Protein AF-A0A814Y9F1-F1 (afdb_monomer)

Secondary structure (DSSP, 8-state):
-----------EEEEE-TTS-EEEEEHHHHHTSHHHHHHHHHTTT-TTTB-TTSPEEPPTT--HHHHHHHHHHTT-SSTTHHHHSS-TTS-HHHHHHHHHHTT---SSPPPHHHHHHHHH-EE---TTS--EE----HHHHHHHHHHHHHHHHTT---SS-----

S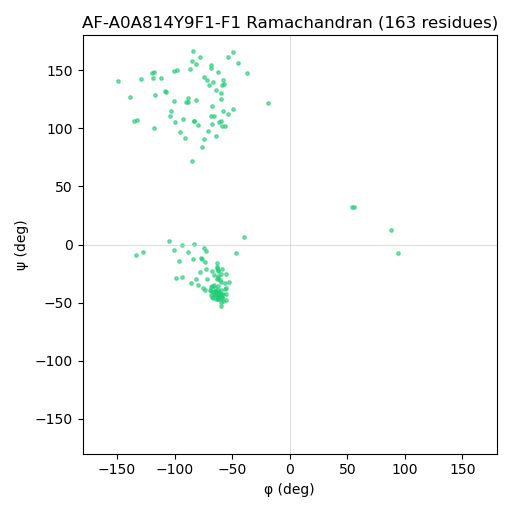tructure (mmCIF, N/CA/C/O backbone):
data_AF-A0A814Y9F1-F1
#
_entry.id   AF-A0A814Y9F1-F1
#
loop_
_atom_site.group_PDB
_atom_site.id
_atom_site.type_symbol
_atom_site.label_atom_id
_atom_site.label_alt_id
_atom_site.label_comp_id
_atom_site.label_asym_id
_atom_site.label_entity_id
_atom_site.label_seq_id
_atom_site.pdbx_PDB_ins_code
_atom_site.Cartn_x
_atom_site.Cartn_y
_atom_site.Cartn_z
_atom_site.occupancy
_atom_site.B_iso_or_equiv
_atom_site.auth_seq_id
_atom_site.auth_comp_id
_atom_site.auth_asym_id
_atom_site.auth_atom_id
_atom_site.pdbx_PDB_model_num
ATOM 1 N N . MET A 1 1 ? 20.862 6.139 44.640 1.00 36.53 1 MET A N 1
ATOM 2 C CA . MET A 1 1 ? 20.671 6.697 43.289 1.00 36.53 1 MET A CA 1
ATOM 3 C C . MET A 1 1 ? 20.398 5.513 42.387 1.00 36.53 1 MET A C 1
ATOM 5 O O . MET A 1 1 ? 21.329 4.786 42.085 1.00 36.53 1 MET A O 1
ATOM 9 N N . ASN A 1 2 ? 19.122 5.238 42.120 1.00 36.88 2 ASN A N 1
ATOM 10 C CA . ASN A 1 2 ? 18.714 4.242 41.136 1.00 36.88 2 ASN A CA 1
ATOM 11 C C . ASN A 1 2 ? 18.244 5.030 39.922 1.00 36.88 2 ASN A C 1
ATOM 13 O O . ASN A 1 2 ? 17.219 5.705 40.002 1.00 36.88 2 ASN A O 1
ATOM 17 N N . ASP A 1 3 ? 19.011 4.954 38.843 1.00 40.16 3 ASP A N 1
ATOM 18 C CA . ASP A 1 3 ? 18.567 5.389 37.530 1.00 40.16 3 ASP A CA 1
ATOM 19 C C . ASP A 1 3 ? 17.523 4.380 37.045 1.00 40.16 3 ASP A C 1
ATOM 21 O O . ASP A 1 3 ? 17.837 3.286 36.576 1.00 40.16 3 ASP A O 1
ATOM 25 N N . SER A 1 4 ? 16.251 4.719 37.232 1.00 40.22 4 SER A N 1
ATOM 26 C CA . SER A 1 4 ? 15.149 4.064 36.539 1.00 40.22 4 SER A CA 1
ATOM 27 C C . SER A 1 4 ? 15.249 4.422 35.059 1.00 40.22 4 SER A C 1
ATOM 29 O O . SER A 1 4 ? 14.934 5.540 34.652 1.00 40.22 4 SER A O 1
ATOM 31 N N . ILE A 1 5 ? 15.736 3.455 34.282 1.00 46.75 5 ILE A N 1
ATOM 32 C CA . ILE A 1 5 ? 15.676 3.412 32.823 1.00 46.75 5 ILE A CA 1
ATOM 33 C C . ILE A 1 5 ? 14.228 3.704 32.428 1.00 46.75 5 ILE A C 1
ATOM 35 O O . ILE A 1 5 ? 13.320 2.968 32.812 1.00 46.75 5 ILE A O 1
ATOM 39 N N . GLY A 1 6 ? 14.012 4.814 31.723 1.00 37.88 6 GLY A N 1
ATOM 40 C CA . GLY A 1 6 ? 12.706 5.169 31.192 1.00 37.88 6 GLY A CA 1
ATOM 41 C C . GLY A 1 6 ? 12.253 4.091 30.218 1.00 37.88 6 GLY A C 1
ATOM 42 O O . GLY A 1 6 ? 12.762 4.008 29.104 1.00 37.88 6 GLY A O 1
ATOM 43 N N . GLU A 1 7 ? 11.303 3.264 30.645 1.00 40.34 7 GLU A N 1
ATOM 44 C CA . GLU A 1 7 ? 10.473 2.498 29.729 1.00 40.34 7 GLU A CA 1
ATOM 45 C C . GLU A 1 7 ? 9.753 3.517 28.844 1.00 40.34 7 GLU A C 1
ATOM 47 O O . GLU A 1 7 ? 8.853 4.230 29.291 1.00 40.34 7 GLU A O 1
ATOM 52 N N . SER A 1 8 ? 10.178 3.639 27.588 1.00 39.75 8 SER A N 1
ATOM 53 C CA . SER A 1 8 ? 9.392 4.332 26.578 1.00 39.75 8 SER A CA 1
ATOM 54 C C . SER A 1 8 ? 8.104 3.530 26.401 1.00 39.75 8 SER A C 1
ATOM 56 O O . SER A 1 8 ? 8.082 2.541 25.663 1.00 39.75 8 SER A O 1
ATOM 58 N N . SER A 1 9 ? 7.047 3.894 27.128 1.00 50.56 9 SER A N 1
ATOM 59 C CA . SER A 1 9 ? 5.722 3.313 26.947 1.00 50.56 9 SER A CA 1
ATOM 60 C C . SER A 1 9 ? 5.306 3.579 25.504 1.00 50.56 9 SER A C 1
ATOM 62 O O . SER A 1 9 ? 4.961 4.707 25.151 1.00 50.56 9 SER A O 1
ATOM 64 N N . THR A 1 10 ? 5.412 2.572 24.645 1.00 59.16 10 THR A N 1
ATOM 65 C CA . THR A 1 10 ? 5.023 2.686 23.242 1.00 59.16 10 THR A CA 1
ATOM 66 C C . THR A 1 10 ? 3.517 2.889 23.225 1.00 59.16 10 THR A C 1
ATOM 68 O O . THR A 1 10 ? 2.753 2.001 23.609 1.00 59.16 10 THR A O 1
ATOM 71 N N . THR A 1 11 ? 3.075 4.089 22.855 1.00 83.50 11 THR A N 1
ATOM 72 C CA . THR A 1 11 ? 1.648 4.399 22.834 1.00 83.50 11 THR A CA 1
ATOM 73 C C . THR A 1 11 ? 1.010 3.569 21.727 1.00 83.50 11 THR A C 1
ATOM 75 O O . THR A 1 11 ? 1.371 3.689 20.558 1.00 83.50 11 THR A O 1
ATOM 78 N N . THR A 1 12 ? 0.069 2.701 22.089 1.00 90.75 12 THR A N 1
ATOM 79 C CA . THR A 1 12 ? -0.704 1.915 21.124 1.00 90.75 12 THR A CA 1
ATOM 80 C C . THR A 1 12 ? -2.078 2.534 20.915 1.00 90.75 12 THR A C 1
ATOM 82 O O 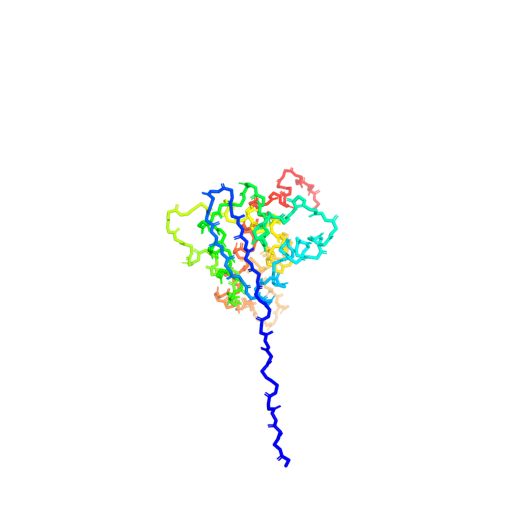. THR A 1 12 ? -2.634 3.179 21.811 1.00 90.75 12 THR A O 1
ATOM 85 N N . LYS A 1 13 ? -2.628 2.366 19.711 1.00 92.44 13 LYS A N 1
ATOM 86 C CA . LYS A 1 13 ? -3.997 2.762 19.360 1.00 92.44 13 LYS A CA 1
ATOM 87 C C . LYS A 1 13 ? -4.699 1.583 18.702 1.00 92.44 13 LYS A C 1
ATOM 89 O O . LYS A 1 13 ? -4.088 0.841 17.939 1.00 92.44 13 LYS A O 1
ATOM 94 N N . THR A 1 14 ? -5.985 1.424 18.991 1.00 93.69 14 THR A N 1
ATOM 95 C CA . THR A 1 14 ? -6.807 0.363 18.404 1.00 93.69 14 THR A CA 1
ATOM 96 C C . THR A 1 14 ? -7.773 0.957 17.390 1.00 93.69 14 THR A C 1
ATOM 98 O O . THR A 1 14 ? -8.477 1.931 17.670 1.00 93.69 14 THR A O 1
ATOM 101 N N . PHE A 1 15 ? -7.799 0.341 16.218 1.00 94.06 15 PHE A N 1
ATOM 102 C CA . PHE A 1 15 ? -8.601 0.711 15.068 1.00 94.06 15 PHE A CA 1
ATOM 103 C C . PHE A 1 15 ? -9.666 -0.354 14.827 1.00 94.06 15 PHE A C 1
ATOM 105 O O . PHE A 1 15 ? -9.425 -1.545 15.038 1.00 94.06 15 PHE A O 1
ATOM 112 N N . ARG A 1 16 ? -10.851 0.080 14.405 1.00 93.38 16 ARG A N 1
ATOM 113 C CA . ARG A 1 16 ? -11.989 -0.785 14.110 1.00 93.38 16 ARG A CA 1
ATOM 114 C C . ARG A 1 16 ? -12.363 -0.677 12.642 1.00 93.38 16 ARG A C 1
ATOM 116 O O . ARG A 1 16 ? -12.608 0.419 12.147 1.00 93.38 16 ARG A O 1
ATOM 123 N N . PHE A 1 17 ? -12.470 -1.829 11.999 1.00 93.94 17 PHE A N 1
ATOM 124 C CA . PHE A 1 17 ? -12.915 -1.971 10.619 1.00 93.94 17 PHE A CA 1
ATOM 125 C C . PHE A 1 17 ? -14.445 -2.030 10.551 1.00 93.94 17 PHE A C 1
ATOM 127 O O . PHE A 1 17 ? -15.113 -2.391 11.528 1.00 93.94 17 PHE A O 1
ATOM 134 N N . SER A 1 18 ? -15.007 -1.705 9.386 1.00 90.88 18 SER A N 1
ATOM 135 C CA . SER A 1 18 ? -16.454 -1.773 9.119 1.00 90.88 18 SER A CA 1
ATOM 136 C C . SER A 1 18 ? -17.020 -3.188 9.291 1.00 90.88 18 SER A C 1
ATOM 138 O O . SER A 1 18 ? -18.138 -3.360 9.775 1.00 90.88 18 SER A O 1
ATOM 140 N N . SER A 1 19 ? -16.206 -4.199 8.994 1.00 92.06 19 SER A N 1
ATOM 141 C CA . SER A 1 19 ? -16.453 -5.623 9.243 1.00 92.06 19 SER A CA 1
ATOM 142 C C . SER A 1 19 ? -16.573 -5.995 10.730 1.00 92.06 19 SER A C 1
ATOM 144 O O . SER A 1 19 ? -17.063 -7.071 11.066 1.00 92.06 19 SER A O 1
ATOM 146 N N . GLY A 1 20 ? -16.127 -5.121 11.638 1.00 90.88 20 GLY A N 1
ATOM 147 C CA . GLY A 1 20 ? -16.101 -5.347 13.082 1.00 90.88 20 GLY A CA 1
ATOM 148 C C . GLY A 1 20 ? -14.777 -5.891 13.624 1.00 90.88 20 GLY A C 1
ATOM 149 O O . GLY A 1 20 ? -14.619 -5.932 14.844 1.00 90.88 20 GLY A O 1
ATOM 150 N N . GLN A 1 21 ? -13.825 -6.254 12.758 1.00 95.88 21 GLN A N 1
ATOM 151 C CA . GLN A 1 21 ? -12.471 -6.629 13.175 1.00 95.88 21 GLN A CA 1
ATOM 152 C C . GLN A 1 21 ? -11.759 -5.448 13.855 1.00 95.88 21 GLN A C 1
ATOM 154 O O . GLN A 1 21 ? -12.012 -4.277 13.551 1.00 95.88 21 GLN A O 1
ATOM 159 N N . LEU A 1 22 ? -10.877 -5.768 14.802 1.00 94.56 22 LEU A N 1
ATOM 160 C CA . LEU A 1 22 ? -10.085 -4.802 15.561 1.00 94.56 22 LEU A CA 1
ATOM 161 C C . LEU A 1 22 ? -8.600 -5.046 15.311 1.00 94.56 22 LEU A C 1
ATOM 163 O O . LEU A 1 22 ? -8.163 -6.194 15.236 1.00 94.56 22 LEU A O 1
ATOM 167 N N . LEU A 1 23 ? -7.825 -3.968 15.242 1.00 96.00 23 LEU A N 1
ATOM 168 C CA . LEU A 1 23 ? -6.377 -4.028 15.086 1.00 96.00 23 LEU A CA 1
ATOM 169 C C . LEU A 1 23 ? -5.703 -2.996 15.981 1.00 96.00 23 LEU A C 1
ATOM 171 O O . LEU A 1 23 ? -6.032 -1.812 15.934 1.00 96.00 23 LEU A O 1
ATOM 175 N N . THR A 1 24 ? -4.754 -3.443 16.797 1.00 95.31 24 THR A N 1
ATOM 176 C CA . THR A 1 24 ? -3.961 -2.563 17.658 1.00 95.31 24 THR A CA 1
ATOM 177 C C . THR A 1 24 ? -2.603 -2.329 17.024 1.00 95.31 24 THR A C 1
ATOM 179 O O . THR A 1 24 ? -1.875 -3.283 16.767 1.00 95.31 24 THR A O 1
ATOM 182 N N . LEU A 1 25 ? -2.268 -1.061 16.801 1.00 95.00 25 LEU A N 1
ATOM 183 C CA . LEU A 1 25 ? -1.024 -0.636 16.172 1.00 95.00 25 LEU A CA 1
ATOM 184 C C . LEU A 1 25 ? -0.199 0.204 17.141 1.00 95.00 25 LEU A C 1
ATOM 186 O O . LEU A 1 25 ? -0.742 0.912 17.998 1.00 95.00 25 LEU A O 1
ATOM 190 N N . ASN A 1 26 ? 1.120 0.115 17.000 1.00 93.94 26 ASN A N 1
ATOM 191 C CA . ASN A 1 26 ? 2.047 0.996 17.701 1.00 93.94 26 ASN A CA 1
ATOM 192 C C . ASN A 1 26 ? 2.227 2.326 16.949 1.00 93.94 26 ASN A C 1
ATOM 194 O O . ASN A 1 26 ? 1.843 2.465 15.789 1.00 93.94 26 ASN A O 1
ATOM 198 N N . GLU A 1 27 ? 2.821 3.304 17.626 1.00 92.06 27 GLU A N 1
ATOM 199 C CA . GLU A 1 27 ? 3.070 4.643 17.083 1.00 92.06 27 GLU A CA 1
ATOM 200 C C . GLU A 1 27 ? 3.867 4.622 15.770 1.00 92.06 27 GLU A C 1
ATOM 202 O O . GLU A 1 27 ? 3.459 5.260 14.806 1.00 92.06 27 GLU A O 1
ATOM 207 N N . TYR A 1 28 ? 4.910 3.791 15.675 1.00 91.31 28 TYR A N 1
ATOM 208 C CA . TYR A 1 28 ? 5.710 3.654 14.454 1.00 91.31 28 TYR A CA 1
ATOM 209 C C . TYR A 1 28 ? 4.872 3.220 13.239 1.00 91.31 28 TYR A C 1
ATOM 211 O O . TYR A 1 28 ? 4.992 3.795 12.160 1.00 91.31 28 TYR A O 1
ATOM 219 N N . GLN A 1 29 ? 3.993 2.228 13.402 1.00 92.94 29 GLN A N 1
ATOM 220 C CA . GLN A 1 29 ? 3.098 1.769 12.333 1.00 92.94 29 GLN A CA 1
ATOM 221 C C . GLN A 1 29 ? 2.089 2.850 11.928 1.00 92.94 29 GLN A C 1
ATOM 223 O O . GLN A 1 29 ? 1.774 2.990 10.749 1.00 92.94 29 GLN A O 1
ATOM 228 N N . ILE A 1 30 ? 1.596 3.627 12.895 1.00 93.62 30 ILE A N 1
ATOM 229 C CA . ILE A 1 30 ? 0.643 4.717 12.652 1.00 93.62 30 ILE A CA 1
ATOM 230 C C . ILE A 1 30 ? 1.307 5.845 11.858 1.00 93.62 30 ILE A C 1
ATOM 232 O O . ILE A 1 30 ? 0.730 6.318 10.881 1.00 93.62 30 ILE A O 1
ATOM 236 N N . GLU A 1 31 ? 2.521 6.245 12.239 1.00 92.19 31 GLU A N 1
ATOM 237 C CA . GLU A 1 31 ? 3.291 7.308 11.577 1.00 92.19 31 GLU A CA 1
ATOM 238 C C . GLU A 1 31 ? 3.660 6.966 10.130 1.00 92.19 31 GLU A C 1
ATOM 240 O O . GLU A 1 31 ? 3.767 7.848 9.278 1.00 92.19 31 GLU A O 1
ATOM 245 N N . LYS A 1 32 ? 3.834 5.675 9.830 1.00 91.62 32 LYS A N 1
ATOM 246 C CA . LYS A 1 32 ? 4.125 5.193 8.475 1.00 91.62 32 LYS A CA 1
ATOM 247 C C . LYS A 1 32 ? 2.929 5.245 7.532 1.00 91.62 32 LYS A C 1
ATOM 249 O O . LYS A 1 32 ? 3.128 5.150 6.324 1.00 91.62 32 LYS A O 1
ATOM 254 N N . ILE A 1 33 ? 1.716 5.408 8.058 1.00 93.75 33 ILE A N 1
ATOM 255 C CA . ILE A 1 33 ? 0.488 5.444 7.269 1.00 93.75 33 ILE A CA 1
ATOM 256 C C . ILE A 1 33 ? -0.169 6.819 7.455 1.00 93.75 33 ILE A C 1
ATOM 258 O O . ILE A 1 33 ? -0.849 7.045 8.464 1.00 93.75 33 ILE A O 1
ATOM 262 N N . PRO A 1 34 ? -0.005 7.754 6.498 1.00 93.44 34 PRO A N 1
ATOM 263 C CA . PRO A 1 34 ? -0.480 9.129 6.653 1.00 93.44 34 PRO A CA 1
ATOM 264 C C . PRO A 1 34 ? -1.972 9.232 6.978 1.00 93.44 34 PRO A C 1
ATOM 266 O O . PRO A 1 34 ? -2.362 10.045 7.817 1.00 93.44 34 PRO A O 1
ATOM 269 N N . TYR A 1 35 ? -2.799 8.363 6.389 1.00 94.25 35 TYR A N 1
ATOM 270 C CA . TYR A 1 35 ? -4.220 8.266 6.720 1.00 94.25 35 TYR A CA 1
ATOM 271 C C . TYR A 1 35 ? -4.465 8.028 8.224 1.00 94.25 35 TYR A C 1
ATOM 273 O O . TYR A 1 35 ? -5.259 8.739 8.843 1.00 94.25 35 TYR A O 1
ATOM 281 N N . LEU A 1 36 ? -3.753 7.080 8.848 1.00 93.69 36 LEU A N 1
ATOM 282 C CA . LEU A 1 36 ? -3.908 6.789 10.279 1.00 93.69 36 LEU A CA 1
ATOM 283 C C . LEU A 1 36 ? -3.383 7.931 11.145 1.00 93.69 36 LEU A C 1
ATOM 285 O O . LEU A 1 36 ? -4.005 8.274 12.149 1.00 93.69 36 LEU A O 1
ATOM 289 N N . THR A 1 37 ? -2.261 8.536 10.751 1.00 92.81 37 THR A N 1
ATOM 290 C CA . THR A 1 37 ? -1.700 9.703 11.443 1.00 92.81 37 THR A CA 1
ATOM 291 C C . THR A 1 37 ? -2.703 10.854 11.469 1.00 92.81 37 THR A C 1
ATOM 293 O O . THR A 1 37 ? -2.955 11.442 12.527 1.00 92.81 37 THR A O 1
ATOM 296 N N . ALA A 1 38 ? -3.333 11.144 10.328 1.00 90.69 38 ALA A N 1
ATOM 297 C CA . ALA A 1 38 ? -4.376 12.155 1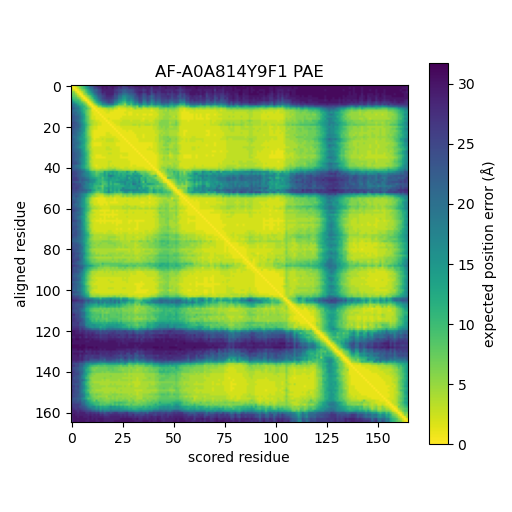0.224 1.00 90.69 38 ALA A CA 1
ATOM 298 C C . ALA A 1 38 ? -5.591 11.797 11.095 1.00 90.69 38 ALA A C 1
ATOM 300 O O . ALA A 1 38 ? -6.075 12.639 11.851 1.00 90.69 38 ALA A O 1
ATOM 301 N N . LEU A 1 39 ? -6.034 10.536 11.060 1.00 90.50 39 LEU A N 1
ATOM 302 C CA . LEU A 1 39 ? -7.169 10.048 11.847 1.00 90.50 39 LEU A CA 1
ATOM 303 C C . LEU A 1 39 ? -6.926 10.180 13.359 1.00 90.50 39 LEU A C 1
ATOM 305 O O . LEU A 1 39 ? -7.785 10.666 14.099 1.00 90.50 39 LEU A O 1
ATOM 309 N N . VAL A 1 40 ? -5.736 9.791 13.828 1.00 90.31 40 VAL A N 1
ATOM 310 C CA . VAL A 1 40 ? -5.348 9.892 15.241 1.00 90.31 40 VAL A CA 1
ATOM 311 C C . VAL A 1 40 ? -5.263 11.349 15.685 1.00 90.31 40 VAL A C 1
ATOM 313 O O . VAL A 1 40 ? -5.776 11.677 16.760 1.00 90.31 40 VAL A O 1
ATOM 316 N N . SER A 1 41 ? -4.685 12.213 14.847 1.00 87.38 41 SER A N 1
ATOM 317 C CA . SER A 1 41 ? -4.531 13.650 15.109 1.00 87.38 41 SER A CA 1
ATOM 318 C C . SER A 1 41 ? -5.867 14.394 15.119 1.00 87.38 41 SER A C 1
ATOM 320 O O . SER A 1 41 ? -6.061 15.303 15.923 1.00 87.38 41 SER A O 1
ATOM 322 N N . ALA A 1 42 ? -6.811 13.992 14.266 1.00 82.94 42 ALA A N 1
ATOM 323 C CA . ALA A 1 42 ? -8.155 14.559 14.206 1.00 82.94 42 ALA A CA 1
ATOM 324 C C . ALA A 1 42 ? -9.076 14.033 15.320 1.00 82.94 42 ALA A C 1
ATOM 326 O O . ALA A 1 42 ? -10.025 14.712 15.705 1.00 82.94 42 ALA A O 1
ATOM 327 N N . GLY A 1 43 ? -8.795 12.851 15.877 1.00 72.00 43 GLY A N 1
ATOM 328 C CA . GLY A 1 43 ? -9.639 12.180 16.869 1.00 72.00 43 GLY A CA 1
ATOM 329 C C . GLY A 1 43 ? -10.007 12.957 18.148 1.00 72.00 43 GLY A C 1
ATOM 330 O O 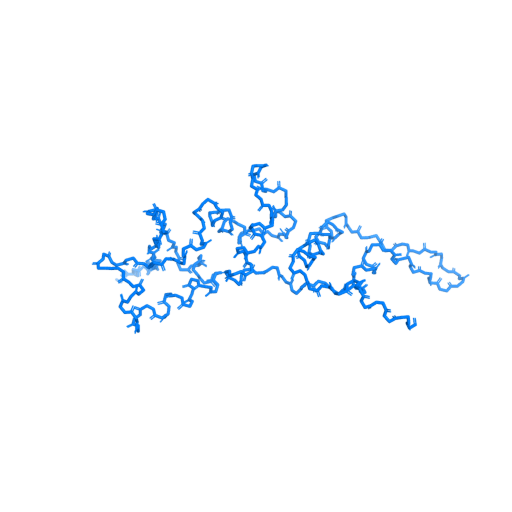. GLY A 1 43 ? -11.026 12.616 18.740 1.00 72.00 43 GLY A O 1
ATOM 331 N N . PRO A 1 44 ? -9.247 13.957 18.640 1.00 64.25 44 PRO A N 1
ATOM 332 C CA . PRO A 1 44 ? -9.703 14.843 19.719 1.00 64.25 44 PRO A CA 1
ATOM 333 C C . PRO A 1 44 ? -10.769 15.859 19.283 1.00 64.25 44 PRO A C 1
ATOM 335 O O . PRO A 1 44 ? -11.471 16.395 20.130 1.00 64.25 44 PRO A O 1
ATOM 338 N N . SER A 1 45 ? -10.860 16.147 17.983 1.00 64.81 45 SER A N 1
ATOM 339 C CA . SER A 1 45 ? -11.730 17.190 17.422 1.00 64.81 45 SER A CA 1
ATOM 340 C C . SER A 1 45 ? -13.073 16.650 16.926 1.00 64.81 45 SER A C 1
ATOM 342 O O . SER A 1 45 ? -13.988 17.431 16.680 1.00 64.81 45 SER A O 1
ATOM 344 N N . PHE A 1 46 ? -13.202 15.328 16.776 1.00 61.25 46 PHE A N 1
ATOM 345 C CA . PHE A 1 46 ? -14.401 14.688 16.243 1.00 61.25 46 PHE A CA 1
ATOM 346 C C . PHE A 1 46 ? -14.789 13.472 17.081 1.00 61.25 46 PHE A C 1
ATOM 348 O O . PHE A 1 46 ? -14.192 12.399 16.960 1.00 61.25 46 PHE A O 1
ATOM 355 N N . ASP A 1 47 ? -15.858 13.616 17.864 1.00 59.16 47 ASP A N 1
ATOM 356 C CA . ASP A 1 47 ? -16.448 12.508 18.623 1.00 59.16 47 ASP A CA 1
ATOM 357 C C . ASP A 1 47 ? -16.909 11.360 17.709 1.00 59.16 47 ASP A C 1
ATOM 359 O O . ASP A 1 47 ? -16.927 10.210 18.124 1.00 59.16 47 ASP A O 1
ATOM 363 N N . SER A 1 48 ? -17.218 11.627 16.434 1.00 59.78 48 SER A N 1
ATOM 364 C CA . SER A 1 48 ? -17.599 10.591 15.461 1.00 59.78 48 SER A CA 1
ATOM 365 C C . SER A 1 48 ? -16.462 9.633 15.093 1.00 59.78 48 SER A C 1
ATOM 367 O O . SER A 1 48 ? -16.731 8.524 14.637 1.00 59.78 48 SER A O 1
ATOM 369 N N . ILE A 1 49 ? -15.202 10.049 15.262 1.00 64.62 49 ILE A N 1
ATOM 370 C CA . ILE A 1 49 ? -14.022 9.240 14.917 1.00 64.62 49 ILE A CA 1
ATOM 371 C C . ILE A 1 49 ? -13.708 8.236 16.032 1.00 64.62 49 ILE A C 1
ATOM 373 O O . ILE A 1 49 ? -13.194 7.148 15.759 1.00 64.62 49 ILE A O 1
ATOM 377 N N . LYS A 1 50 ? -14.044 8.577 17.284 1.00 62.09 50 LYS A N 1
ATOM 378 C CA . LYS A 1 50 ? -13.877 7.704 18.447 1.00 62.09 50 LYS A CA 1
ATOM 379 C C . LYS A 1 50 ? -15.209 7.099 18.855 1.00 62.09 50 LYS A C 1
ATOM 381 O O . LYS A 1 50 ? -16.092 7.776 19.361 1.00 62.09 50 LYS A O 1
ATOM 386 N N . VAL A 1 51 ? -15.335 5.784 18.732 1.00 63.72 51 VAL A N 1
ATOM 387 C CA . VAL A 1 51 ? -16.491 5.091 19.318 1.00 63.72 51 VAL A CA 1
ATOM 388 C C . VAL A 1 51 ? -16.379 5.163 20.848 1.00 63.72 51 VAL A C 1
ATOM 390 O O . VAL A 1 51 ? -15.266 5.168 21.373 1.00 63.72 51 VAL A O 1
ATOM 393 N N . ASN A 1 52 ? -17.510 5.135 21.569 1.00 57.06 52 ASN A N 1
ATOM 394 C CA . ASN A 1 52 ? -17.636 5.144 23.046 1.00 57.06 52 ASN A CA 1
ATOM 395 C C . ASN A 1 52 ? -16.715 4.164 23.820 1.00 57.06 52 ASN A C 1
ATOM 397 O O . ASN A 1 52 ? -16.677 4.188 25.045 1.00 57.06 52 ASN A O 1
ATOM 401 N N . GLN A 1 53 ? -15.990 3.287 23.125 1.00 62.16 53 GLN A N 1
ATOM 402 C CA . GLN A 1 53 ? -15.060 2.290 23.654 1.00 62.16 53 GLN A CA 1
ATOM 403 C C . GLN A 1 53 ? -13.571 2.657 23.456 1.00 62.16 53 GLN A C 1
ATOM 405 O O . GLN A 1 53 ? -12.702 1.873 23.822 1.00 62.16 53 GLN A O 1
ATOM 410 N N . GLY A 1 54 ? -13.255 3.837 22.902 1.00 77.94 54 GLY A N 1
ATOM 411 C CA . GLY A 1 54 ? -11.878 4.338 22.762 1.00 77.94 54 GLY A CA 1
ATOM 412 C C . GLY A 1 54 ? -11.139 3.910 21.487 1.00 77.94 54 GLY A C 1
ATOM 413 O O . GLY A 1 54 ? -9.928 4.105 21.399 1.00 77.94 54 GLY A O 1
ATOM 414 N N . TYR A 1 55 ? -11.851 3.353 20.503 1.00 87.38 55 TYR A N 1
ATOM 415 C CA . TYR A 1 55 ? -11.295 2.913 19.216 1.00 87.38 55 TYR A CA 1
ATOM 416 C C . TYR A 1 55 ? -11.503 3.950 18.113 1.00 87.38 55 TYR A C 1
ATOM 418 O O . TYR A 1 55 ? -12.519 4.647 18.115 1.00 87.38 55 TYR A O 1
ATOM 426 N N . TYR A 1 56 ? -10.588 3.980 17.143 1.00 90.44 56 TYR A N 1
ATOM 427 C CA . TYR A 1 56 ? -10.701 4.788 15.926 1.00 90.44 56 TYR A CA 1
ATOM 428 C C . TYR A 1 56 ? -11.434 4.005 14.836 1.00 90.44 56 TYR A C 1
ATOM 430 O O . TYR A 1 56 ? -11.038 2.883 14.522 1.00 90.44 56 TYR A O 1
ATOM 438 N N . LEU A 1 57 ? -12.495 4.571 14.263 1.00 90.50 57 LEU A N 1
ATOM 439 C CA . LEU A 1 57 ? -13.221 3.936 13.162 1.00 90.50 57 LEU A CA 1
ATOM 440 C C . LEU A 1 57 ? -12.502 4.191 11.830 1.00 90.50 57 LEU A C 1
ATOM 442 O O . LEU A 1 57 ? -12.255 5.343 11.476 1.00 90.50 57 LEU A O 1
ATOM 446 N N . LEU A 1 58 ? -12.175 3.118 11.112 1.00 92.12 58 LEU A N 1
ATOM 447 C CA . LEU A 1 58 ? -11.610 3.184 9.765 1.00 92.12 58 LEU A CA 1
ATOM 448 C C . LEU A 1 58 ? -12.711 3.386 8.719 1.00 92.12 58 LEU A C 1
ATOM 450 O O . LEU A 1 58 ? -13.867 3.012 8.933 1.00 92.12 58 LEU A O 1
ATOM 454 N N . ASP A 1 59 ? -12.334 3.964 7.580 1.00 92.00 59 ASP A N 1
ATOM 455 C CA . ASP A 1 59 ? -13.225 4.109 6.431 1.00 92.00 59 ASP A CA 1
ATOM 456 C C . ASP A 1 59 ? -13.739 2.737 5.962 1.00 92.00 59 ASP A C 1
ATOM 458 O O . ASP A 1 59 ? -13.007 1.747 5.960 1.00 92.00 59 ASP A O 1
ATOM 462 N N . SER A 1 60 ? -15.009 2.671 5.556 1.00 90.25 60 SER A N 1
ATOM 463 C CA . SER A 1 60 ? -15.653 1.425 5.141 1.00 90.25 60 SER A CA 1
ATOM 464 C C . SER A 1 60 ? -15.041 0.779 3.902 1.00 90.25 60 SER A C 1
ATOM 466 O O . SER A 1 60 ? -15.267 -0.411 3.699 1.00 90.25 60 SER A O 1
ATOM 468 N N . HIS A 1 61 ? -14.303 1.539 3.088 1.00 90.38 61 HIS A N 1
ATOM 469 C CA . HIS A 1 61 ? -13.599 1.021 1.912 1.00 90.38 61 HIS A CA 1
ATOM 470 C C . HIS A 1 61 ? -12.318 0.252 2.266 1.00 90.38 61 HIS A C 1
ATOM 472 O O . HIS A 1 61 ? -11.763 -0.420 1.402 1.00 90.38 61 HIS A O 1
ATOM 478 N N . ILE A 1 62 ? -11.842 0.342 3.512 1.00 94.62 62 ILE A N 1
ATOM 479 C CA . ILE A 1 62 ? -10.661 -0.388 3.971 1.00 94.62 62 ILE A CA 1
ATOM 480 C C . ILE A 1 62 ? -11.089 -1.804 4.374 1.00 94.62 62 ILE A C 1
ATOM 482 O O . ILE A 1 62 ? -11.688 -2.004 5.435 1.00 94.62 62 ILE A O 1
ATOM 486 N N . ASP A 1 63 ? -10.755 -2.787 3.539 1.00 94.25 63 ASP A N 1
ATOM 487 C CA . ASP A 1 63 ? -10.882 -4.202 3.890 1.00 94.25 63 ASP A CA 1
ATOM 488 C C . ASP A 1 63 ? -9.784 -4.627 4.879 1.00 94.25 63 ASP A C 1
ATOM 490 O O . ASP A 1 63 ? -8.652 -4.145 4.828 1.00 94.25 63 ASP A O 1
ATOM 494 N N . TYR A 1 64 ? -10.127 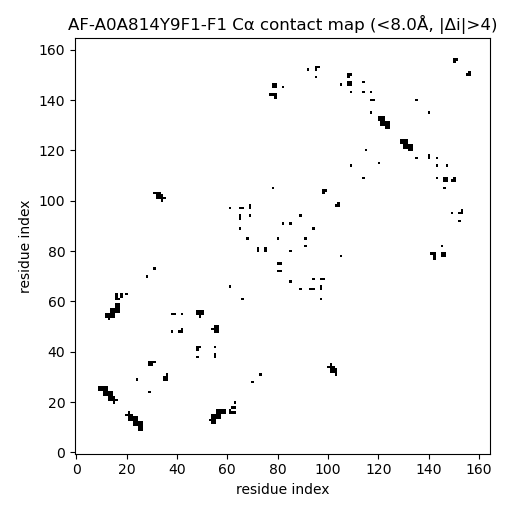-5.522 5.806 1.00 94.88 64 TYR A N 1
ATOM 495 C CA . TYR A 1 64 ? -9.213 -5.957 6.861 1.00 94.88 64 TYR A CA 1
ATOM 496 C C . TYR A 1 64 ? -8.020 -6.752 6.328 1.00 94.88 64 TYR A C 1
ATOM 498 O O . TYR A 1 64 ? -6.886 -6.494 6.728 1.00 94.88 64 TYR A O 1
ATOM 506 N N . GLU A 1 65 ? -8.265 -7.705 5.433 1.00 93.62 65 GLU A N 1
ATOM 507 C CA . GLU A 1 65 ? -7.239 -8.621 4.935 1.00 93.62 65 GLU A CA 1
ATOM 508 C C . GLU A 1 65 ? -6.288 -7.902 3.973 1.00 93.62 65 GLU A C 1
ATOM 510 O O . GLU A 1 65 ? -5.070 -8.096 4.037 1.00 93.62 65 GLU A O 1
ATOM 515 N N . ASP A 1 66 ? -6.828 -7.013 3.135 1.00 94.25 66 ASP A N 1
ATOM 516 C CA . ASP A 1 66 ? -6.029 -6.133 2.277 1.00 94.25 66 ASP A CA 1
ATOM 517 C C . ASP A 1 66 ? -5.186 -5.161 3.113 1.00 94.25 66 ASP A C 1
ATOM 519 O O . ASP A 1 66 ? -4.002 -4.953 2.836 1.00 94.25 66 ASP A O 1
ATOM 523 N N . PHE A 1 67 ? -5.761 -4.599 4.181 1.00 95.44 67 PHE A N 1
ATOM 524 C CA . PHE A 1 67 ? -5.038 -3.696 5.070 1.00 95.44 67 PHE A CA 1
ATOM 525 C C . PHE A 1 67 ? -3.893 -4.390 5.807 1.00 95.44 67 PHE A C 1
ATOM 527 O O . PHE A 1 67 ? -2.833 -3.786 5.950 1.00 95.44 67 PHE A O 1
ATOM 534 N N . LEU A 1 68 ? -4.069 -5.632 6.270 1.00 94.38 68 LEU A N 1
ATOM 535 C CA . LEU A 1 68 ? -2.982 -6.380 6.910 1.00 94.38 68 LEU A CA 1
ATOM 536 C C . LEU A 1 68 ? -1.7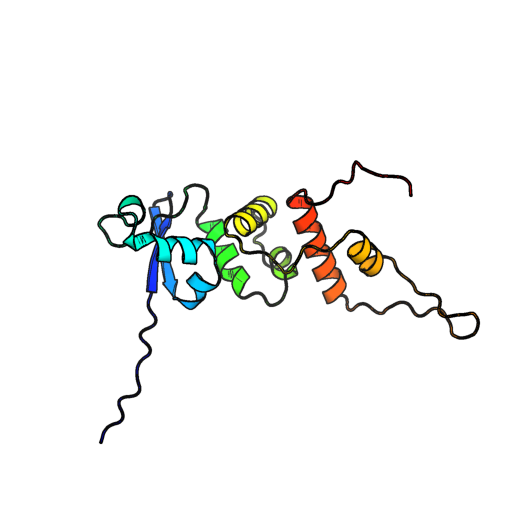99 -6.569 5.958 1.00 94.38 68 LEU A C 1
ATOM 538 O O . LEU A 1 68 ? -0.660 -6.323 6.347 1.00 94.38 68 LEU A O 1
ATOM 542 N N . PHE A 1 69 ? -2.066 -6.914 4.697 1.00 93.75 69 PHE A N 1
ATOM 543 C CA . PHE A 1 69 ? -1.011 -7.013 3.692 1.00 93.75 69 PHE A CA 1
ATOM 544 C C . PHE A 1 69 ? -0.309 -5.665 3.459 1.00 93.75 69 PHE A C 1
ATOM 546 O O . PHE A 1 69 ? 0.921 -5.592 3.443 1.00 93.75 69 PHE A O 1
ATOM 553 N N . VAL A 1 70 ? -1.074 -4.576 3.321 1.00 93.31 70 VAL A N 1
ATOM 554 C CA . VAL A 1 70 ? -0.505 -3.228 3.156 1.00 93.31 70 VAL A CA 1
ATOM 555 C C . VAL A 1 70 ? 0.313 -2.814 4.380 1.00 93.31 70 VAL A C 1
ATOM 557 O O . VAL A 1 70 ? 1.386 -2.228 4.230 1.00 93.31 70 VAL A O 1
ATOM 560 N N . LEU A 1 71 ? -0.144 -3.151 5.584 1.00 94.12 71 LEU A N 1
ATOM 561 C CA . LEU A 1 71 ? 0.581 -2.893 6.820 1.00 94.12 71 LEU A CA 1
ATOM 562 C C . LEU A 1 71 ? 1.920 -3.634 6.849 1.00 94.12 71 LEU A C 1
ATOM 564 O O . LEU A 1 71 ? 2.921 -3.031 7.221 1.00 94.12 71 LEU A O 1
ATOM 568 N N . ASP A 1 72 ? 1.971 -4.896 6.427 1.00 91.38 72 ASP A N 1
ATOM 569 C CA . ASP A 1 72 ? 3.229 -5.646 6.337 1.00 91.38 72 ASP A CA 1
ATOM 570 C C . ASP A 1 72 ? 4.162 -5.049 5.271 1.00 91.38 72 ASP A C 1
ATOM 572 O O . ASP A 1 72 ? 5.379 -4.959 5.473 1.00 91.38 72 ASP A O 1
ATOM 576 N N . SER A 1 73 ? 3.588 -4.540 4.174 1.00 89.56 73 SER A N 1
ATOM 577 C CA . SER A 1 73 ? 4.344 -3.953 3.065 1.00 89.56 73 SER A CA 1
ATOM 578 C C . SER A 1 73 ? 5.162 -2.715 3.444 1.00 89.56 73 SER A C 1
ATOM 580 O O . SER A 1 73 ? 6.163 -2.425 2.791 1.00 89.56 73 SER A O 1
ATOM 582 N N . ILE A 1 74 ? 4.821 -2.015 4.537 1.00 87.62 74 ILE A N 1
ATOM 583 C CA . ILE A 1 74 ? 5.596 -0.850 5.009 1.00 87.62 74 ILE A CA 1
ATOM 584 C C . ILE A 1 74 ? 7.026 -1.225 5.428 1.00 87.62 74 ILE A C 1
ATOM 586 O O . ILE A 1 74 ? 7.887 -0.352 5.536 1.00 87.62 74 ILE A O 1
ATOM 590 N N . SER A 1 75 ? 7.265 -2.510 5.707 1.00 86.88 75 SER A N 1
ATOM 591 C CA . SER A 1 75 ? 8.571 -3.049 6.095 1.00 86.88 75 SER A CA 1
ATOM 592 C C . SER A 1 75 ? 9.365 -3.581 4.900 1.00 86.88 75 SER A C 1
ATOM 594 O O . SER A 1 75 ? 10.484 -4.066 5.075 1.00 86.88 75 SER A O 1
ATOM 596 N N . PHE A 1 76 ? 8.809 -3.519 3.688 1.00 88.69 76 PHE A N 1
ATOM 597 C CA . PHE A 1 76 ? 9.510 -3.948 2.487 1.00 88.69 76 PHE A CA 1
ATOM 598 C C . PHE A 1 76 ? 10.642 -2.978 2.156 1.00 88.69 76 PHE A C 1
ATOM 600 O O . PHE A 1 76 ? 10.495 -1.759 2.204 1.00 88.69 76 PHE A O 1
ATOM 607 N N . TYR A 1 77 ? 11.789 -3.538 1.784 1.00 86.94 77 TYR A N 1
ATOM 608 C CA . TYR A 1 77 ? 12.956 -2.765 1.361 1.00 86.94 77 TYR A CA 1
ATOM 609 C C . TYR A 1 77 ? 12.888 -2.388 -0.118 1.00 86.94 77 TYR A C 1
ATOM 611 O O . TYR A 1 77 ? 13.697 -1.597 -0.596 1.00 86.94 77 TYR A O 1
ATOM 619 N N . SER A 1 78 ? 11.960 -2.995 -0.857 1.00 87.31 78 SER A N 1
ATOM 620 C CA . SER A 1 78 ? 11.804 -2.798 -2.285 1.00 87.31 78 SER A CA 1
ATOM 621 C C . SER A 1 78 ? 10.350 -2.958 -2.709 1.00 87.31 78 SER A C 1
ATOM 623 O O . SER A 1 78 ? 9.638 -3.860 -2.271 1.00 87.31 78 SER A O 1
ATOM 625 N N . ILE A 1 79 ? 9.933 -2.102 -3.637 1.00 87.12 79 ILE A N 1
ATOM 626 C CA . ILE A 1 79 ? 8.561 -2.048 -4.130 1.00 87.12 79 ILE A CA 1
ATOM 627 C C . ILE A 1 79 ? 8.131 -3.304 -4.896 1.00 87.12 79 ILE A C 1
ATOM 629 O O . ILE A 1 79 ? 6.953 -3.656 -4.879 1.00 87.12 79 ILE A O 1
ATOM 633 N N . ARG A 1 80 ? 9.068 -4.045 -5.510 1.00 89.19 80 ARG A N 1
ATOM 634 C CA . ARG A 1 80 ? 8.733 -5.316 -6.175 1.00 89.19 80 ARG A CA 1
ATOM 635 C C . ARG A 1 80 ? 8.192 -6.358 -5.197 1.00 89.19 80 ARG A C 1
ATOM 637 O O . ARG A 1 80 ? 7.481 -7.259 -5.632 1.00 89.19 80 ARG A O 1
ATOM 644 N N . GLN A 1 81 ? 8.501 -6.235 -3.901 1.00 91.62 81 GLN A N 1
ATOM 645 C CA . GLN A 1 81 ? 8.019 -7.167 -2.881 1.00 91.62 81 GLN A CA 1
ATOM 646 C C . GLN A 1 81 ? 6.495 -7.164 -2.769 1.00 91.62 81 GLN A C 1
ATOM 648 O O . GLN A 1 81 ? 5.907 -8.202 -2.492 1.00 91.62 81 GLN A O 1
ATOM 653 N N . ILE A 1 82 ? 5.840 -6.050 -3.114 1.00 89.94 82 ILE A N 1
ATOM 654 C CA . ILE A 1 82 ? 4.378 -6.005 -3.236 1.00 89.94 82 ILE A CA 1
ATOM 655 C C . ILE A 1 82 ? 3.885 -7.048 -4.229 1.00 89.94 82 ILE A C 1
ATOM 657 O O . ILE A 1 82 ? 2.857 -7.655 -3.992 1.00 89.94 82 ILE A O 1
ATOM 661 N N . PHE A 1 83 ? 4.603 -7.279 -5.327 1.00 88.31 83 PHE A N 1
ATOM 662 C CA . PHE A 1 83 ? 4.200 -8.236 -6.352 1.00 88.31 83 PHE A CA 1
ATOM 663 C C . PHE A 1 83 ? 4.660 -9.663 -6.042 1.00 88.31 83 PHE A C 1
ATOM 665 O O . PHE A 1 83 ? 3.970 -10.609 -6.416 1.00 88.31 83 PHE A O 1
ATOM 672 N N . THR A 1 84 ? 5.817 -9.843 -5.396 1.00 89.50 84 THR A N 1
ATOM 673 C CA . THR A 1 84 ? 6.337 -11.188 -5.091 1.00 89.50 84 THR A CA 1
ATOM 674 C C . THR A 1 84 ? 5.673 -11.818 -3.879 1.00 89.50 84 THR A C 1
ATOM 676 O O . THR A 1 84 ? 5.477 -13.033 -3.868 1.00 89.50 84 THR A O 1
ATOM 679 N N . ASP A 1 85 ? 5.319 -11.002 -2.887 1.00 91.25 85 ASP A N 1
ATOM 680 C CA . ASP A 1 85 ? 4.842 -11.473 -1.588 1.00 91.25 85 ASP A CA 1
ATOM 681 C C . ASP A 1 85 ? 3.307 -11.401 -1.498 1.00 91.25 85 ASP A C 1
ATOM 683 O O . ASP A 1 85 ? 2.723 -11.891 -0.531 1.00 91.25 85 ASP A O 1
ATOM 687 N N . LEU A 1 86 ? 2.637 -10.858 -2.530 1.00 90.44 86 LEU A N 1
ATOM 688 C CA . LEU A 1 86 ? 1.179 -10.849 -2.627 1.00 90.44 86 LEU A CA 1
ATOM 689 C C . LEU A 1 86 ? 0.626 -12.282 -2.614 1.00 90.44 86 LEU A C 1
ATOM 691 O O . LEU A 1 86 ? 0.979 -13.092 -3.483 1.00 90.44 86 LEU A O 1
ATOM 695 N N . PRO A 1 87 ? -0.306 -12.607 -1.704 1.00 89.25 87 PRO A N 1
ATOM 696 C CA . PRO A 1 87 ? -0.999 -13.881 -1.759 1.00 89.25 87 PRO A CA 1
ATOM 697 C C . PRO A 1 87 ? -1.746 -14.039 -3.091 1.00 89.25 87 PRO A C 1
ATOM 699 O O . PRO A 1 87 ? -2.410 -13.127 -3.575 1.00 89.25 87 PRO A O 1
ATOM 702 N N . LYS A 1 88 ? -1.677 -15.230 -3.697 1.00 86.19 88 LYS A N 1
ATOM 703 C CA . LYS A 1 88 ? -2.192 -15.484 -5.062 1.00 86.19 88 LYS A CA 1
ATOM 704 C C . LYS A 1 88 ? -3.687 -15.202 -5.257 1.00 86.19 88 LYS A C 1
ATOM 706 O O . LYS A 1 88 ? -4.139 -15.092 -6.391 1.00 86.19 88 LYS A O 1
ATOM 711 N N . ASN A 1 89 ? -4.457 -15.180 -4.176 1.00 87.19 89 ASN A N 1
ATOM 712 C CA . ASN A 1 89 ? -5.895 -14.926 -4.172 1.00 87.19 89 ASN A CA 1
ATOM 713 C C . ASN A 1 89 ? -6.252 -13.437 -4.058 1.00 87.19 89 ASN A C 1
ATOM 715 O O . ASN A 1 89 ? -7.433 -13.109 -4.141 1.00 87.19 89 ASN A O 1
ATOM 719 N N . TYR A 1 90 ? -5.272 -12.558 -3.851 1.00 89.19 90 TYR A N 1
ATOM 720 C CA . TYR A 1 90 ? -5.503 -11.127 -3.701 1.00 89.19 90 TYR A CA 1
ATOM 721 C C . TYR A 1 90 ? -5.538 -10.430 -5.057 1.00 89.19 90 TYR A C 1
ATOM 723 O O . TYR A 1 90 ? -4.890 -10.839 -6.024 1.00 89.19 90 TYR A O 1
ATOM 731 N N . ASN A 1 91 ? -6.290 -9.333 -5.116 1.00 90.19 91 ASN A N 1
ATOM 732 C CA . ASN A 1 91 ? -6.349 -8.478 -6.288 1.00 90.19 91 ASN A CA 1
ATOM 733 C C . ASN A 1 91 ? -5.317 -7.352 -6.162 1.00 90.19 91 ASN A C 1
ATOM 735 O O . ASN A 1 91 ? -5.518 -6.403 -5.408 1.00 90.19 91 ASN A O 1
ATOM 739 N N . ILE A 1 92 ? -4.240 -7.422 -6.950 1.00 89.12 92 ILE A N 1
ATOM 740 C CA . ILE A 1 92 ? -3.181 -6.402 -6.942 1.00 89.12 92 ILE A CA 1
ATOM 741 C C . ILE A 1 92 ? -3.709 -4.985 -7.214 1.00 89.12 92 ILE A C 1
ATOM 743 O O . ILE A 1 92 ? -3.201 -4.031 -6.638 1.00 89.12 92 ILE A O 1
ATOM 747 N N . LEU A 1 93 ? -4.757 -4.827 -8.033 1.00 90.69 93 LEU A N 1
ATOM 748 C CA . LEU A 1 93 ? -5.344 -3.509 -8.296 1.00 90.69 93 LEU A CA 1
ATOM 749 C C . LEU A 1 93 ? -6.052 -2.945 -7.060 1.00 90.69 93 LEU A C 1
ATOM 751 O O . LEU A 1 93 ? -5.971 -1.746 -6.813 1.00 90.69 93 LEU A O 1
ATOM 755 N N . ALA A 1 94 ? -6.707 -3.802 -6.270 1.00 91.06 94 ALA A N 1
ATOM 756 C CA . ALA A 1 94 ? -7.330 -3.393 -5.013 1.00 91.06 94 ALA A CA 1
ATOM 757 C C . ALA A 1 94 ? -6.269 -2.971 -3.988 1.00 91.06 94 ALA A C 1
ATOM 759 O O . ALA A 1 94 ? -6.417 -1.930 -3.355 1.00 91.06 94 ALA A O 1
ATOM 760 N N . ILE A 1 95 ? -5.156 -3.709 -3.906 1.00 92.44 95 ILE A N 1
ATOM 761 C CA . ILE A 1 95 ? -4.017 -3.342 -3.055 1.00 92.44 95 ILE A CA 1
ATOM 762 C C . ILE A 1 95 ? -3.406 -2.005 -3.474 1.00 92.44 95 ILE A C 1
ATOM 764 O O . ILE A 1 95 ? -3.210 -1.145 -2.623 1.00 92.44 95 ILE A O 1
ATOM 768 N N . ILE A 1 96 ? -3.157 -1.788 -4.770 1.00 90.88 96 ILE A N 1
ATOM 769 C CA . ILE A 1 96 ? -2.620 -0.511 -5.269 1.00 90.88 96 ILE A CA 1
ATOM 770 C C . ILE A 1 96 ? -3.572 0.648 -4.946 1.00 90.88 96 ILE A C 1
ATOM 772 O O . ILE A 1 96 ? -3.121 1.695 -4.484 1.00 90.88 96 ILE A O 1
ATOM 776 N N . ALA A 1 97 ? -4.880 0.463 -5.144 1.00 90.62 97 ALA A N 1
ATOM 777 C CA . ALA A 1 97 ? -5.877 1.480 -4.821 1.00 90.62 97 ALA A CA 1
ATOM 778 C C . ALA A 1 97 ? -5.935 1.776 -3.313 1.00 90.62 97 ALA A C 1
ATOM 780 O O . ALA A 1 97 ? -6.007 2.939 -2.919 1.00 90.62 97 ALA A O 1
ATOM 781 N N . LEU A 1 98 ? -5.861 0.744 -2.466 1.00 93.69 98 LEU A N 1
ATOM 782 C CA . LEU A 1 98 ? -5.835 0.910 -1.015 1.00 93.69 98 LEU A CA 1
ATOM 783 C C . LEU A 1 98 ? -4.565 1.636 -0.561 1.00 93.69 98 LEU A C 1
ATOM 785 O O . LEU A 1 98 ? -4.635 2.536 0.269 1.00 93.69 98 LEU A O 1
ATOM 789 N N . MET A 1 99 ? -3.413 1.281 -1.122 1.00 91.69 99 MET A N 1
ATOM 790 C CA . MET A 1 99 ? -2.150 1.966 -0.865 1.00 91.69 99 MET A CA 1
ATOM 791 C C . MET A 1 99 ? -2.229 3.456 -1.214 1.00 91.69 99 MET A C 1
ATOM 793 O O . MET A 1 99 ? -1.903 4.292 -0.373 1.00 91.69 99 MET A O 1
ATOM 797 N N . ASP A 1 100 ? -2.744 3.797 -2.398 1.00 90.00 100 ASP A N 1
ATOM 798 C CA . ASP A 1 100 ? -2.935 5.191 -2.813 1.00 90.00 100 ASP A CA 1
ATOM 799 C C . ASP A 1 100 ? -3.918 5.937 -1.894 1.00 90.00 100 ASP A C 1
ATOM 801 O O . ASP A 1 100 ? -3.614 7.033 -1.424 1.00 90.00 100 ASP A O 1
ATOM 805 N N . PHE A 1 101 ? -5.045 5.308 -1.536 1.00 92.19 101 PHE A N 1
ATOM 806 C CA . PHE A 1 101 ? -6.022 5.862 -0.591 1.00 92.19 101 PHE A CA 1
ATOM 807 C C . PHE A 1 101 ? -5.416 6.140 0.790 1.00 92.19 101 PHE A C 1
ATOM 809 O O . PHE A 1 101 ? -5.664 7.184 1.394 1.00 92.19 101 PHE A O 1
ATOM 816 N N . LEU A 1 102 ? -4.595 5.217 1.292 1.00 92.69 102 LEU A N 1
ATOM 817 C CA . LEU A 1 102 ? -3.893 5.368 2.565 1.00 92.69 102 LEU A CA 1
ATOM 818 C C . LEU A 1 102 ? -2.720 6.361 2.482 1.00 92.69 102 LEU A C 1
ATOM 820 O O . LEU A 1 102 ? -2.080 6.629 3.504 1.00 92.69 102 LEU A O 1
ATOM 824 N N . ALA A 1 103 ? -2.455 6.908 1.289 1.00 88.94 103 ALA A N 1
ATOM 825 C CA . ALA A 1 103 ? -1.286 7.708 0.943 1.00 88.94 103 ALA A CA 1
ATOM 826 C C . ALA A 1 103 ? 0.037 6.991 1.271 1.00 88.94 103 ALA A C 1
ATOM 828 O O . ALA A 1 103 ? 1.040 7.613 1.625 1.00 88.94 103 ALA A O 1
ATOM 829 N N . ILE A 1 104 ? 0.027 5.663 1.153 1.00 84.75 104 ILE A N 1
ATOM 830 C CA . ILE A 1 104 ? 1.191 4.788 1.230 1.00 84.75 104 ILE A CA 1
ATOM 831 C C . ILE A 1 104 ? 1.622 4.563 -0.211 1.00 84.75 104 ILE A C 1
ATOM 833 O O . ILE A 1 104 ? 1.055 3.749 -0.929 1.00 84.75 104 ILE A O 1
ATOM 837 N N . GLY A 1 105 ? 2.596 5.326 -0.673 1.00 68.62 105 GLY A N 1
ATOM 838 C CA . GLY A 1 105 ? 3.085 5.208 -2.039 1.00 68.62 105 GLY A CA 1
ATOM 839 C C . GLY A 1 105 ? 4.557 4.840 -2.051 1.00 68.62 105 GLY A C 1
ATOM 840 O O . GLY A 1 105 ? 5.292 5.295 -1.168 1.00 68.62 105 GLY A O 1
ATOM 841 N N . PRO A 1 106 ? 5.027 4.080 -3.056 1.00 59.09 106 PRO A N 1
ATOM 842 C CA . PRO A 1 106 ? 6.439 4.120 -3.385 1.00 59.09 106 PRO A CA 1
ATOM 843 C C . PRO A 1 106 ? 6.879 5.562 -3.631 1.00 59.09 106 PRO A C 1
ATOM 845 O O . PRO A 1 106 ? 6.078 6.450 -3.934 1.00 59.09 106 PRO A O 1
ATOM 848 N N . GLU A 1 107 ? 8.188 5.764 -3.555 1.00 64.31 107 GLU A N 1
ATOM 849 C CA . GLU A 1 107 ? 8.854 6.901 -4.179 1.00 64.31 107 GLU A CA 1
ATOM 850 C C . GLU A 1 107 ? 8.221 7.262 -5.532 1.00 64.31 107 GLU A C 1
ATOM 852 O O . GLU A 1 107 ? 7.762 6.381 -6.262 1.00 64.31 107 GLU A O 1
ATOM 857 N N . ARG A 1 108 ? 8.240 8.561 -5.857 1.00 74.00 108 ARG A N 1
ATOM 858 C CA . ARG A 1 108 ? 7.760 9.178 -7.106 1.00 74.00 108 ARG A CA 1
ATOM 859 C C . ARG A 1 108 ? 7.618 8.177 -8.262 1.00 74.00 108 ARG A C 1
ATOM 861 O O . ARG A 1 108 ? 8.612 7.585 -8.683 1.00 74.00 108 ARG A O 1
ATOM 868 N N . ASN A 1 109 ? 6.420 8.042 -8.825 1.00 83.44 109 ASN A N 1
ATOM 869 C CA . ASN A 1 109 ? 6.214 7.216 -10.014 1.00 83.44 109 ASN A CA 1
ATOM 870 C C . ASN A 1 109 ? 7.114 7.677 -11.176 1.00 83.44 109 ASN A C 1
ATOM 872 O O . ASN A 1 109 ? 7.312 8.885 -11.350 1.00 83.44 109 ASN A O 1
ATOM 876 N N . PRO A 1 110 ? 7.718 6.738 -11.928 1.00 85.12 110 PRO A N 1
ATOM 877 C CA . PRO A 1 110 ? 8.721 7.076 -12.924 1.00 85.12 110 PRO A CA 1
ATOM 878 C C . PRO A 1 110 ? 8.096 7.833 -14.099 1.00 85.12 110 PRO A C 1
ATOM 880 O O . PRO A 1 110 ? 6.913 7.684 -14.396 1.00 85.12 110 PRO A O 1
ATOM 883 N N . THR A 1 111 ? 8.866 8.642 -14.813 1.00 85.25 111 THR A N 1
ATOM 884 C CA . THR A 1 111 ? 8.420 9.212 -16.093 1.00 85.25 111 THR A CA 1
ATOM 885 C C . THR A 1 111 ? 8.533 8.173 -17.214 1.00 85.25 111 THR A C 1
ATOM 887 O O . THR A 1 111 ? 9.279 7.199 -17.104 1.00 85.25 111 THR A O 1
ATOM 890 N N . LEU A 1 112 ? 7.831 8.378 -18.336 1.00 83.50 112 LEU A N 1
ATOM 891 C CA . LEU A 1 112 ? 7.993 7.509 -19.513 1.00 83.50 112 LEU A CA 1
ATOM 892 C C . LEU A 1 112 ? 9.430 7.534 -20.064 1.00 83.50 112 LEU A C 1
ATOM 894 O O . LEU A 1 112 ? 9.899 6.527 -20.585 1.00 83.50 112 LEU A O 1
ATOM 898 N N . GLU A 1 113 ? 10.141 8.653 -19.916 1.00 82.69 113 GLU A N 1
ATOM 899 C CA . GLU A 1 113 ? 11.556 8.776 -20.282 1.00 82.69 113 GLU A CA 1
ATOM 900 C C . GLU A 1 113 ? 12.458 7.939 -19.364 1.00 82.69 113 GLU A C 1
ATOM 902 O O . GLU A 1 113 ? 13.334 7.221 -19.848 1.00 82.69 113 GLU A O 1
ATOM 907 N N . GLU A 1 114 ? 12.221 7.965 -18.049 1.00 83.19 114 GLU A N 1
ATOM 908 C CA . GLU A 1 114 ? 12.954 7.145 -17.073 1.00 83.19 114 GLU A CA 1
ATOM 909 C C . GLU A 1 114 ? 12.727 5.648 -17.322 1.00 83.19 114 GLU A C 1
ATOM 911 O O . GLU A 1 114 ? 13.675 4.858 -17.285 1.00 83.19 114 GLU A O 1
ATOM 916 N N . VAL A 1 115 ? 11.486 5.264 -17.637 1.00 83.88 115 VAL A N 1
ATOM 917 C CA . VAL A 1 115 ? 11.122 3.906 -18.065 1.00 83.88 115 VAL A CA 1
ATOM 918 C C . VAL A 1 115 ? 11.882 3.544 -19.339 1.00 83.88 115 VAL A C 1
ATOM 920 O O . VAL A 1 115 ? 12.589 2.538 -19.365 1.00 83.88 115 VAL A O 1
ATOM 923 N N . ASN A 1 116 ? 11.802 4.381 -20.377 1.00 80.50 116 ASN A N 1
ATOM 924 C CA . ASN A 1 116 ? 12.462 4.116 -21.652 1.00 80.50 116 ASN A CA 1
ATOM 925 C C . ASN A 1 116 ? 13.980 3.939 -21.485 1.00 80.50 116 ASN A C 1
ATOM 927 O O . ASN A 1 116 ? 14.567 3.001 -22.017 1.00 80.50 116 ASN A O 1
ATOM 931 N N . THR A 1 117 ? 14.596 4.797 -20.674 1.00 77.62 117 THR A N 1
ATOM 932 C CA . THR A 1 117 ? 16.029 4.743 -20.373 1.00 77.62 117 THR A CA 1
ATOM 933 C C . THR A 1 117 ? 16.411 3.463 -19.646 1.00 77.62 117 THR A C 1
ATOM 935 O O . THR A 1 117 ? 17.392 2.818 -20.001 1.00 77.62 117 THR A O 1
ATOM 938 N N . SER A 1 118 ? 15.603 3.052 -18.672 1.00 78.19 118 SER A N 1
ATOM 939 C CA . SER A 1 118 ? 15.900 1.881 -17.844 1.00 78.19 118 SER A CA 1
ATOM 940 C C . SER A 1 118 ? 15.739 0.553 -18.582 1.00 78.19 118 SER A C 1
ATOM 942 O O . SER A 1 118 ? 16.413 -0.415 -18.239 1.00 78.19 118 SER A O 1
ATOM 944 N N . PHE A 1 119 ? 14.846 0.484 -19.575 1.00 75.44 119 PHE A N 1
ATOM 945 C CA . PHE A 1 119 ? 14.586 -0.749 -20.324 1.00 75.44 119 PHE A CA 1
ATOM 946 C C . PHE A 1 119 ? 15.307 -0.828 -21.673 1.00 75.44 119 PHE A C 1
ATOM 948 O O . PHE A 1 119 ? 15.576 -1.939 -22.130 1.00 75.44 119 PHE A O 1
ATOM 955 N N . PHE A 1 120 ? 15.585 0.305 -22.329 1.00 67.25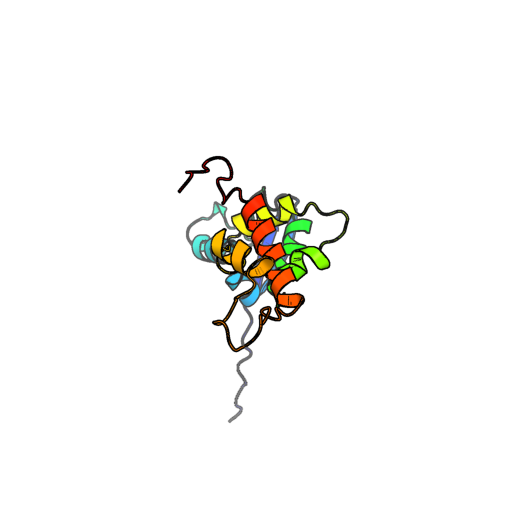 120 PHE A N 1
ATOM 956 C CA . PHE A 1 120 ? 15.916 0.312 -23.760 1.00 67.25 120 PHE A CA 1
ATOM 957 C C . PHE A 1 120 ? 17.141 1.145 -24.155 1.00 67.25 120 PHE A C 1
ATOM 959 O O . PHE A 1 120 ? 17.553 1.055 -25.312 1.00 67.25 120 PHE A O 1
ATOM 966 N N . LEU A 1 121 ? 17.742 1.951 -23.267 1.00 61.72 121 LEU A N 1
ATOM 967 C CA . LEU A 1 121 ? 18.900 2.764 -23.661 1.00 61.72 121 LEU A CA 1
ATOM 968 C C . LEU A 1 121 ? 20.217 1.974 -23.610 1.00 61.72 121 LEU A C 1
ATOM 970 O O . LEU A 1 121 ? 20.806 1.751 -22.553 1.00 61.72 121 LEU A O 1
ATOM 974 N N . SER A 1 122 ? 20.722 1.637 -24.796 1.00 53.56 122 SER A N 1
ATOM 975 C CA . SER A 1 122 ? 22.140 1.381 -25.061 1.00 53.56 122 SER A CA 1
ATOM 976 C C . SER A 1 122 ? 22.801 2.719 -25.414 1.00 53.56 122 SER A C 1
ATOM 978 O O . SER A 1 122 ? 22.364 3.383 -26.352 1.00 53.56 122 SER A O 1
ATOM 980 N N . PHE A 1 123 ? 23.840 3.144 -24.692 1.00 53.34 123 PHE A N 1
ATOM 981 C CA . PHE A 1 123 ? 24.615 4.323 -25.094 1.00 53.34 123 PHE A CA 1
ATOM 982 C C . PHE A 1 123 ? 25.780 3.904 -25.999 1.00 53.34 123 PHE A C 1
ATOM 984 O O . PHE A 1 123 ? 26.647 3.125 -25.602 1.00 53.34 123 PHE A O 1
ATOM 991 N N . GLU A 1 124 ? 25.832 4.469 -27.204 1.00 45.56 124 GLU A N 1
ATOM 992 C CA . GLU A 1 124 ? 27.049 4.519 -28.014 1.00 45.56 124 GLU A CA 1
ATOM 993 C C . GLU A 1 124 ? 27.925 5.667 -27.496 1.00 45.56 124 GLU A C 1
ATOM 995 O O . GLU A 1 124 ? 27.655 6.841 -27.753 1.00 45.56 124 GLU A O 1
ATOM 1000 N N . PHE A 1 125 ? 28.979 5.349 -26.739 1.00 40.84 125 PHE A N 1
ATOM 1001 C CA . PHE A 1 125 ? 30.083 6.296 -26.589 1.00 40.84 125 PHE A CA 1
ATOM 1002 C C . PHE A 1 125 ? 30.851 6.351 -27.914 1.00 40.84 125 PHE A C 1
ATOM 1004 O O . PHE A 1 125 ? 30.971 5.343 -28.605 1.00 40.84 125 PHE A O 1
ATOM 1011 N N . GLY A 1 126 ? 31.295 7.557 -28.290 1.00 45.44 126 GLY A N 1
ATOM 1012 C CA . GLY A 1 126 ? 31.845 7.881 -29.609 1.00 45.44 126 GLY A CA 1
ATOM 1013 C C . GLY A 1 126 ? 32.847 6.864 -30.165 1.00 45.44 126 GLY A C 1
ATOM 1014 O O . GLY A 1 126 ? 33.498 6.144 -29.414 1.00 45.44 126 GLY A O 1
ATOM 1015 N N . SER A 1 127 ? 32.961 6.877 -31.496 1.00 48.94 127 SER A N 1
ATOM 1016 C CA . SER A 1 127 ? 33.533 5.913 -32.460 1.00 48.94 127 SER A CA 1
ATOM 1017 C C . SER A 1 127 ? 34.842 5.152 -32.157 1.00 48.94 127 SER A C 1
ATOM 1019 O O . SER A 1 127 ? 35.327 4.447 -33.038 1.00 48.94 127 SER A O 1
ATOM 1021 N N . GLU A 1 128 ? 35.429 5.246 -30.967 1.00 53.25 128 GLU A N 1
ATOM 1022 C CA . GLU A 1 128 ? 36.675 4.574 -30.578 1.00 53.25 128 GLU A CA 1
ATOM 1023 C C . GLU A 1 128 ? 36.586 3.749 -29.277 1.00 53.25 128 GLU A C 1
ATOM 1025 O O . GLU A 1 128 ? 37.524 3.018 -28.961 1.00 53.25 128 GLU A O 1
ATOM 1030 N N . LEU A 1 129 ? 35.474 3.784 -28.533 1.00 47.75 129 LEU A N 1
ATOM 1031 C CA . LEU A 1 129 ? 35.290 2.998 -27.304 1.00 47.75 129 LEU A CA 1
ATOM 1032 C C . LEU A 1 129 ? 33.922 2.314 -27.374 1.00 47.75 129 LEU A C 1
ATOM 1034 O O . LEU A 1 129 ? 32.909 2.992 -27.304 1.00 47.75 129 LEU A O 1
ATOM 1038 N N . GLY A 1 130 ? 33.911 0.995 -27.597 1.00 50.62 130 GLY A N 1
ATOM 1039 C CA . GLY A 1 130 ? 32.733 0.211 -27.996 1.00 50.62 130 GLY A CA 1
ATOM 1040 C C . GLY A 1 130 ? 31.450 0.422 -27.179 1.00 50.62 130 GLY A C 1
ATOM 1041 O O . GLY A 1 130 ? 31.461 0.972 -26.085 1.00 50.62 130 GLY A O 1
ATOM 1042 N N . ILE A 1 131 ? 30.332 -0.055 -27.732 1.00 50.75 131 ILE A N 1
ATOM 1043 C CA . ILE A 1 131 ? 29.000 0.006 -27.113 1.00 50.75 131 ILE A CA 1
ATOM 1044 C C . ILE A 1 131 ? 29.068 -0.611 -25.710 1.00 50.75 131 ILE A C 1
ATOM 1046 O O . ILE A 1 131 ? 29.266 -1.819 -25.570 1.00 50.75 131 ILE A O 1
ATOM 1050 N N . TYR A 1 132 ? 28.899 0.211 -24.676 1.00 49.75 132 TYR A N 1
ATOM 1051 C CA . TYR A 1 132 ? 28.698 -0.266 -23.313 1.00 49.75 132 TYR A CA 1
ATOM 1052 C C . TYR A 1 132 ? 27.200 -0.206 -23.023 1.00 49.75 132 TYR A C 1
ATOM 1054 O O . TYR A 1 132 ? 26.634 0.866 -22.815 1.00 49.75 132 TYR A O 1
ATOM 1062 N N . GLU A 1 133 ? 26.545 -1.367 -23.009 1.00 52.91 133 GLU A N 1
ATOM 1063 C CA . GLU A 1 133 ? 25.229 -1.488 -22.386 1.00 52.91 133 GLU A CA 1
ATOM 1064 C C . GLU A 1 133 ? 25.367 -1.121 -20.904 1.00 52.91 133 GLU A C 1
ATOM 1066 O O . GLU A 1 133 ? 26.255 -1.626 -20.207 1.00 52.91 133 GLU A O 1
ATOM 1071 N N . PHE A 1 134 ? 24.506 -0.232 -20.403 1.00 54.03 134 PHE A N 1
ATOM 1072 C CA . PHE A 1 134 ? 24.372 -0.067 -18.962 1.00 54.03 134 PHE A CA 1
ATOM 1073 C C . PHE A 1 134 ? 23.986 -1.429 -18.379 1.00 54.03 134 PHE A C 1
ATOM 1075 O O . PHE A 1 134 ? 22.909 -1.953 -18.659 1.00 54.03 134 PHE A O 1
ATOM 1082 N N . ILE A 1 135 ? 24.865 -2.018 -17.565 1.00 54.72 135 ILE A N 1
ATOM 1083 C CA . ILE A 1 135 ? 24.538 -3.241 -16.832 1.00 54.72 135 ILE A CA 1
ATOM 1084 C C . ILE A 1 135 ? 23.632 -2.834 -15.671 1.00 54.72 135 ILE A C 1
ATOM 1086 O O . ILE A 1 135 ? 24.089 -2.610 -14.548 1.00 54.72 135 ILE A O 1
ATOM 1090 N N . TYR A 1 136 ? 22.339 -2.708 -15.947 1.00 64.81 136 TYR A N 1
ATOM 1091 C CA . TYR A 1 136 ? 21.339 -2.608 -14.897 1.00 64.81 136 TYR A CA 1
ATOM 1092 C C . TYR A 1 136 ? 21.333 -3.910 -14.096 1.00 64.81 136 TYR A C 1
ATOM 1094 O O . TYR A 1 136 ? 21.318 -5.011 -14.658 1.00 64.81 136 TYR A O 1
ATOM 1102 N N . ARG A 1 137 ? 21.343 -3.810 -12.763 1.00 73.44 137 ARG A N 1
ATOM 1103 C CA . ARG A 1 137 ? 21.147 -5.003 -11.937 1.00 73.44 137 ARG A CA 1
ATOM 1104 C C . ARG A 1 137 ? 19.714 -5.489 -12.162 1.00 73.44 137 ARG A C 1
ATOM 1106 O O . ARG A 1 137 ? 18.804 -4.661 -12.192 1.00 73.44 137 ARG A O 1
ATOM 1113 N N . PRO A 1 138 ? 19.467 -6.807 -12.254 1.00 81.12 138 PRO A N 1
ATOM 1114 C CA . PRO A 1 138 ? 18.112 -7.328 -12.437 1.00 81.12 138 PRO A CA 1
ATOM 1115 C C . PRO A 1 138 ? 17.096 -6.804 -11.410 1.00 81.12 138 PRO A C 1
ATOM 1117 O O . PRO A 1 138 ? 15.936 -6.601 -11.753 1.00 81.12 138 PRO A O 1
ATOM 1120 N N . SER A 1 139 ? 17.532 -6.535 -10.173 1.00 83.38 139 SER A N 1
ATOM 1121 C CA . SER A 1 139 ? 16.706 -5.921 -9.125 1.00 83.38 139 SER A CA 1
ATOM 1122 C C . SER A 1 139 ? 16.176 -4.541 -9.503 1.00 83.38 139 SER A C 1
ATOM 1124 O O . SER A 1 139 ? 15.029 -4.227 -9.209 1.00 83.38 139 SER A O 1
ATOM 1126 N N . ASP A 1 140 ? 16.993 -3.732 -10.171 1.00 82.62 140 ASP A N 1
ATOM 1127 C CA . ASP A 1 140 ? 16.675 -2.337 -10.475 1.00 82.62 140 ASP A CA 1
ATOM 1128 C C . ASP A 1 140 ? 15.651 -2.279 -11.617 1.00 82.62 140 ASP A C 1
ATOM 1130 O O . ASP A 1 140 ? 14.700 -1.501 -11.575 1.00 82.62 140 ASP A O 1
ATOM 1134 N N . ILE A 1 141 ? 15.787 -3.185 -12.592 1.00 85.00 141 ILE A N 1
ATOM 1135 C CA . ILE A 1 141 ? 14.809 -3.391 -13.669 1.00 85.00 141 ILE A CA 1
ATOM 1136 C C . ILE A 1 141 ? 13.472 -3.873 -13.094 1.00 85.00 141 ILE A C 1
ATOM 1138 O O . ILE A 1 141 ? 12.415 -3.390 -13.495 1.00 85.00 141 ILE A O 1
ATOM 1142 N N . GLN A 1 142 ? 13.501 -4.821 -12.152 1.00 87.75 142 GLN A N 1
ATOM 1143 C CA . GLN A 1 142 ? 12.289 -5.335 -11.505 1.00 87.75 142 GLN A CA 1
ATOM 1144 C C . GLN A 1 142 ? 11.569 -4.250 -10.699 1.00 87.75 142 GLN A C 1
ATOM 1146 O O . GLN A 1 142 ? 10.344 -4.151 -10.771 1.00 87.75 142 GLN A O 1
ATOM 1151 N N . ASP A 1 143 ? 12.313 -3.409 -9.982 1.00 88.88 143 ASP A N 1
ATOM 1152 C CA . ASP A 1 143 ? 11.741 -2.300 -9.216 1.00 88.88 143 ASP A CA 1
ATOM 1153 C C . ASP A 1 143 ? 11.167 -1.224 -10.138 1.00 88.88 143 ASP A C 1
ATOM 1155 O O . ASP A 1 143 ? 10.067 -0.726 -9.892 1.00 88.88 143 ASP A O 1
ATOM 1159 N N . MET A 1 144 ? 11.855 -0.914 -11.242 1.00 89.50 144 MET A N 1
ATOM 1160 C CA . MET A 1 144 ? 11.329 -0.027 -12.278 1.00 89.50 144 MET A CA 1
ATOM 1161 C C . MET A 1 144 ? 10.040 -0.586 -12.896 1.00 89.50 144 MET A C 1
ATOM 1163 O O . MET A 1 144 ? 9.061 0.143 -13.040 1.00 89.50 144 MET A O 1
ATOM 1167 N N . ALA A 1 145 ? 9.996 -1.886 -13.200 1.00 89.00 145 ALA A N 1
ATOM 1168 C CA . ALA A 1 145 ? 8.808 -2.542 -13.743 1.00 89.00 145 ALA A CA 1
ATOM 1169 C C . ALA A 1 145 ? 7.623 -2.488 -12.769 1.00 89.00 145 ALA A C 1
ATOM 1171 O O . ALA A 1 145 ? 6.508 -2.170 -13.179 1.00 89.00 145 ALA A O 1
ATOM 1172 N N . ALA A 1 146 ? 7.864 -2.748 -11.482 1.00 90.56 146 ALA A N 1
ATOM 1173 C CA . ALA A 1 146 ? 6.843 -2.662 -10.444 1.00 90.56 146 ALA A CA 1
ATOM 1174 C C . ALA A 1 146 ? 6.288 -1.233 -10.315 1.00 90.56 146 ALA A C 1
ATOM 1176 O O . ALA A 1 146 ? 5.072 -1.044 -10.332 1.00 90.56 146 ALA A O 1
ATOM 1177 N N . ARG A 1 147 ? 7.160 -0.216 -10.263 1.00 90.06 147 ARG A N 1
ATOM 1178 C CA . ARG A 1 147 ? 6.741 1.197 -10.211 1.00 90.06 147 ARG A CA 1
ATOM 1179 C C . ARG A 1 147 ? 5.95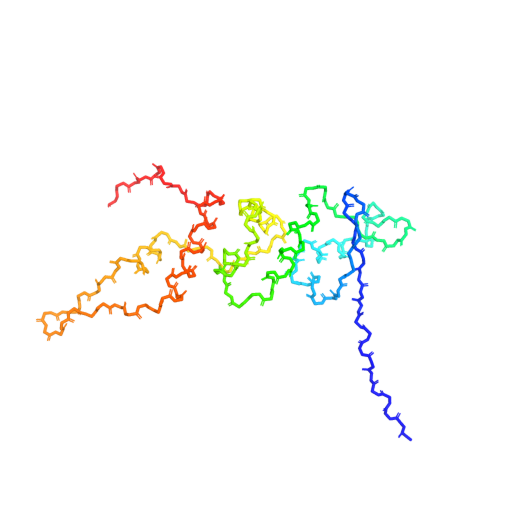5 1.607 -11.453 1.00 90.06 147 ARG A C 1
ATOM 1181 O O . ARG A 1 147 ? 4.938 2.281 -11.336 1.00 90.06 147 ARG A O 1
ATOM 1188 N N . PHE A 1 148 ? 6.389 1.168 -12.632 1.00 89.81 148 PHE A N 1
ATOM 1189 C CA . PHE A 1 148 ? 5.685 1.446 -13.879 1.00 89.81 148 PHE A CA 1
ATOM 1190 C C . PHE A 1 148 ? 4.295 0.795 -13.915 1.00 89.81 148 PHE A C 1
ATOM 1192 O O . PHE A 1 148 ? 3.320 1.448 -14.281 1.00 89.81 148 PHE A O 1
ATOM 1199 N N . ALA A 1 149 ? 4.170 -0.459 -13.471 1.00 89.25 149 ALA A N 1
ATOM 1200 C CA . ALA A 1 149 ? 2.883 -1.146 -13.375 1.00 89.25 149 ALA A CA 1
ATOM 1201 C C . ALA A 1 149 ? 1.923 -0.451 -12.395 1.00 89.25 149 ALA A C 1
ATOM 1203 O O . ALA A 1 149 ? 0.743 -0.294 -12.707 1.00 89.25 149 ALA A O 1
ATOM 1204 N N . ILE A 1 150 ? 2.431 0.010 -11.246 1.00 89.69 150 ILE A N 1
ATOM 1205 C CA . ILE A 1 150 ? 1.660 0.810 -10.283 1.00 89.69 150 ILE A CA 1
ATOM 1206 C C . ILE A 1 150 ? 1.169 2.104 -10.938 1.00 89.69 150 ILE A C 1
ATOM 1208 O O . ILE A 1 150 ? -0.021 2.401 -10.885 1.00 89.69 150 ILE A O 1
ATOM 1212 N N . ALA A 1 151 ? 2.050 2.846 -11.608 1.00 88.81 151 ALA A N 1
ATOM 1213 C CA . ALA A 1 151 ? 1.693 4.097 -12.271 1.00 88.81 151 ALA A CA 1
ATOM 1214 C C . ALA A 1 151 ? 0.649 3.908 -13.392 1.00 88.81 151 ALA A C 1
ATOM 1216 O O . ALA A 1 151 ? -0.257 4.728 -13.536 1.00 88.81 151 ALA A O 1
ATOM 1217 N N . ILE A 1 152 ? 0.705 2.794 -14.136 1.00 88.12 152 ILE A N 1
ATOM 1218 C CA . ILE A 1 152 ? -0.346 2.415 -15.095 1.00 88.12 152 ILE A CA 1
ATOM 1219 C C . ILE A 1 152 ? -1.673 2.139 -14.382 1.00 88.12 152 ILE A C 1
ATOM 1221 O O . ILE A 1 152 ? -2.707 2.631 -14.827 1.00 88.12 152 ILE A O 1
ATOM 1225 N N . ALA A 1 153 ? -1.661 1.359 -13.298 1.00 87.56 153 ALA A N 1
ATOM 1226 C CA . ALA A 1 153 ? -2.871 1.018 -12.545 1.00 87.56 153 ALA A CA 1
ATOM 1227 C C . ALA A 1 153 ? -3.555 2.254 -11.943 1.00 87.56 153 ALA A C 1
ATOM 1229 O O . ALA A 1 153 ? -4.774 2.277 -11.799 1.00 87.56 153 ALA A O 1
ATOM 1230 N N . LYS A 1 154 ? -2.769 3.287 -11.635 1.00 87.00 154 LYS A N 1
ATOM 1231 C CA . LYS A 1 154 ? -3.237 4.595 -11.171 1.00 87.00 154 LYS A CA 1
ATOM 1232 C C . LYS A 1 154 ? -3.666 5.545 -12.295 1.00 87.00 154 LYS A C 1
ATOM 1234 O O . LYS A 1 154 ? -4.036 6.679 -12.013 1.00 87.00 154 LYS A O 1
ATOM 1239 N N . GLU A 1 155 ? -3.591 5.106 -13.551 1.00 86.81 155 GLU A N 1
ATOM 1240 C CA . GLU A 1 155 ? -3.896 5.913 -14.739 1.00 86.81 155 GLU A CA 1
ATOM 1241 C C . GLU A 1 155 ? -3.068 7.215 -14.829 1.00 86.81 155 GLU A C 1
ATOM 1243 O O . GLU A 1 155 ? -3.519 8.221 -15.371 1.00 86.81 155 GLU A O 1
ATOM 1248 N N . GLU A 1 156 ? -1.827 7.210 -14.327 1.00 84.81 156 GLU A N 1
ATOM 1249 C CA . GLU A 1 156 ? -0.972 8.411 -14.296 1.00 84.81 156 GLU A CA 1
ATOM 1250 C C . GLU A 1 156 ? -0.336 8.757 -15.651 1.00 84.81 156 GLU A C 1
ATOM 1252 O O . GLU A 1 156 ? 0.216 9.847 -15.824 1.00 84.81 156 GLU A O 1
ATOM 1257 N N . TYR A 1 157 ? -0.415 7.850 -16.626 1.00 82.62 157 TYR A N 1
ATOM 1258 C CA . TYR A 1 157 ? 0.062 8.088 -17.984 1.00 82.62 157 TYR A CA 1
ATOM 1259 C C . TYR A 1 157 ? -1.094 8.236 -18.963 1.00 82.62 157 TYR A C 1
ATOM 1261 O O . TYR A 1 157 ? -1.966 7.372 -19.072 1.00 82.62 157 TYR A O 1
ATOM 1269 N N . ASP A 1 158 ? -1.021 9.280 -19.781 1.00 77.25 158 ASP A N 1
ATOM 1270 C CA . ASP A 1 158 ? -1.872 9.423 -20.952 1.00 77.25 158 ASP A CA 1
ATOM 1271 C C . ASP A 1 158 ? -1.192 8.802 -22.180 1.00 77.25 158 ASP A C 1
ATOM 1273 O O . ASP A 1 158 ? -0.450 9.451 -22.916 1.00 77.25 158 ASP A O 1
ATOM 1277 N N . PHE A 1 159 ? -1.470 7.523 -22.428 1.00 71.25 159 PHE A N 1
ATOM 1278 C CA . PHE A 1 159 ? -0.985 6.830 -23.627 1.00 71.25 159 PHE A CA 1
ATOM 1279 C C . PHE A 1 159 ? -1.702 7.254 -24.921 1.00 71.25 159 PHE A C 1
ATOM 1281 O O . PHE A 1 159 ? -1.343 6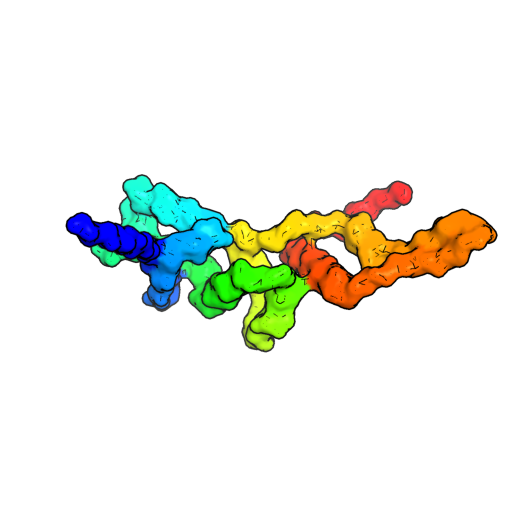.784 -26.006 1.00 71.25 159 PHE A O 1
ATOM 1288 N N . ARG A 1 160 ? -2.744 8.090 -24.829 1.00 69.31 160 ARG A N 1
ATOM 1289 C CA . ARG A 1 160 ? -3.579 8.507 -25.965 1.00 69.31 160 ARG A CA 1
ATOM 1290 C C . ARG A 1 160 ? -3.094 9.819 -26.572 1.00 69.31 160 ARG A C 1
ATOM 1292 O O . ARG A 1 160 ? -3.245 10.004 -27.777 1.00 69.31 160 ARG A O 1
ATOM 1299 N N . ASN A 1 161 ? -2.451 10.681 -25.791 1.00 54.38 161 ASN A N 1
ATOM 1300 C CA . ASN A 1 161 ? -1.778 11.875 -26.293 1.00 54.38 161 ASN A CA 1
ATOM 1301 C C . ASN A 1 161 ? -0.352 11.561 -26.771 1.00 54.38 161 ASN A C 1
ATOM 1303 O O . ASN A 1 161 ? 0.636 11.990 -26.180 1.00 54.38 161 ASN A O 1
ATOM 1307 N N . ARG A 1 162 ? -0.233 10.863 -27.908 1.00 53.97 162 ARG A N 1
ATOM 1308 C CA . ARG A 1 162 ? 0.984 10.981 -28.721 1.00 53.97 162 ARG A CA 1
ATOM 1309 C C . ARG A 1 162 ? 0.931 12.328 -29.428 1.00 53.97 162 ARG A C 1
ATOM 1311 O O . ARG A 1 162 ? 0.379 12.434 -30.520 1.00 53.97 162 ARG A O 1
ATOM 1318 N N . LYS A 1 163 ? 1.484 13.369 -28.809 1.00 48.91 163 LYS A N 1
ATOM 1319 C CA . LYS A 1 163 ? 2.061 14.423 -29.637 1.00 48.91 163 LYS A CA 1
ATOM 1320 C C . LYS A 1 163 ? 3.285 13.801 -30.293 1.00 48.91 163 LYS A C 1
ATOM 1322 O O . LYS A 1 163 ? 4.216 13.402 -29.605 1.00 48.91 163 LYS A O 1
ATOM 1327 N N . GLU A 1 164 ? 3.189 13.607 -31.601 1.00 43.44 164 GLU A N 1
ATOM 1328 C CA . GLU A 1 164 ? 4.353 13.477 -32.466 1.00 43.44 164 GLU A CA 1
ATOM 1329 C C . GLU A 1 164 ? 5.183 14.751 -32.255 1.00 43.44 164 GLU A C 1
ATOM 1331 O O . GLU A 1 164 ? 4.786 15.827 -32.702 1.00 43.44 164 GLU A O 1
ATOM 1336 N N . GLU A 1 165 ? 6.260 14.644 -31.481 1.00 38.59 165 GLU A N 1
ATOM 1337 C CA . GLU A 1 165 ? 7.374 15.593 -31.511 1.00 38.59 165 GLU A CA 1
ATOM 1338 C C . GLU A 1 165 ? 8.558 14.923 -32.206 1.00 38.59 165 GLU A C 1
ATOM 1340 O O . GLU A 1 165 ? 8.835 13.740 -31.891 1.00 38.59 165 GLU A O 1
#

pLDDT: mean 78.86, std 17.36, range [36.53, 96.0]

Mean predicted aligned error: 10.45 Å

Radius of gyration: 21.95 Å; Cα contacts (8 Å, |Δi|>4): 159; chains: 1; bounding box: 54×33×76 Å

Solvent-accessible surface area (backbone atoms only — not comparable to full-atom values): 10244 Å² total; per-residue (Å²): 139,80,85,75,77,78,76,77,77,75,59,66,52,42,36,31,37,69,91,66,52,75,49,77,42,46,52,71,62,32,66,68,26,52,50,52,40,50,51,63,69,45,37,88,80,33,72,86,38,36,48,102,86,74,32,38,62,50,62,73,86,54,50,68,70,60,46,53,53,55,59,57,51,73,73,53,93,48,72,37,46,62,70,72,69,49,59,91,88,61,57,69,68,57,50,54,51,49,28,54,73,33,61,46,66,76,75,80,66,70,51,74,64,56,50,46,49,70,78,68,55,65,50,75,53,66,103,86,46,75,75,51,66,72,83,71,54,72,66,56,50,44,35,52,50,39,38,48,53,50,34,54,74,68,61,72,65,71,85,80,71,73,74,89,125

Foldseek 3Di:
DDPDDDPPPFDWAWAAEPVGDIDIDTPVLQVLQVQSVVLVVCCVVDPVQQDPVRHGYDDNLDDPVLVVLLSVCSPDPALLCLVVVDDPPDDSLSSLVVCVVSVNDPPDQDDPVRLCCLPPDFDDDDDPDGTDRDPDDPRNNSRNVSSNVSCVSVVVDDPPPPPPD

Nearest PDB structures (foldseek):
  6w66-assembly1_A  TM=5.526E-01  e=2.675E-03  Homo sapiens
  1fs2-assembly1_D  TM=6.366E-01  e=2.150E-02  Homo sapiens
  6c16-assembly2_B  TM=6.184E-01  e=2.558E-02  Homo sapiens
  6bva-assembly1_D  TM=5.673E-01  e=8.627E-02  Homo sapiens
  3zun-assembly2_E  TM=5.768E-01  e=1.539E-01  Homo sapiens

Sequence (165 aa):
MNDSIGESSTTTKTFRFSSGQLLTLNEYQIEKIPYLTALVSAGPSFDSIKVNQGYYLLDSHIDYEDFLFVLDSISFYSIRQIFTDLPKNYNILAIIALMDFLAIGPERNPTLEEVNTSFFLSFEFGSELGIYEFIYRPSDIQDMAARFAIAIAKEEYDFRNRKEE